Protein AF-A0A2Z3HZE6-F1 (afdb_monomer)

Mean predicted aligned error: 4.09 Å

Foldseek 3Di:
DLVCLVPVQPDVQLSVLLVVLVVLLVVLVVVLVVLVVLVVLQLVQSVCLNVLSNVLSCQQSVLSNCVSVPHDPVSVVSNVVSVVSNVVSVVSNVVSNVRNVVVVVD

Structure (mmCIF, N/CA/C/O backbone):
data_AF-A0A2Z3HZE6-F1
#
_entry.id   AF-A0A2Z3HZE6-F1
#
loop_
_atom_site.group_PDB
_atom_site.id
_atom_site.type_symbol
_atom_site.label_atom_id
_atom_site.label_alt_id
_atom_site.label_comp_id
_atom_site.label_asym_id
_atom_site.label_entity_id
_atom_site.label_seq_id
_atom_site.pdbx_PDB_ins_code
_atom_site.Cartn_x
_atom_site.Cartn_y
_atom_site.Cartn_z
_atom_site.occupancy
_atom_site.B_iso_or_equiv
_atom_site.auth_seq_id
_atom_site.auth_comp_id
_atom_site.auth_asym_id
_atom_site.auth_atom_id
_atom_site.pdbx_PDB_model_num
ATOM 1 N N . MET A 1 1 ? 14.167 2.846 -3.269 1.00 70.88 1 MET A N 1
ATOM 2 C CA . MET A 1 1 ? 13.593 2.712 -4.628 1.00 70.88 1 MET A CA 1
ATOM 3 C C . MET A 1 1 ? 13.378 4.049 -5.341 1.00 70.88 1 MET A C 1
ATOM 5 O O . MET A 1 1 ? 13.770 4.142 -6.493 1.00 70.88 1 MET A O 1
ATOM 9 N N . GLY A 1 2 ? 12.856 5.104 -4.693 1.00 75.12 2 GLY A N 1
ATOM 10 C CA . GLY A 1 2 ? 12.640 6.411 -5.351 1.00 75.12 2 GLY A CA 1
ATOM 11 C C . GLY A 1 2 ? 13.899 7.082 -5.933 1.00 75.12 2 GLY A C 1
ATOM 12 O O . GLY A 1 2 ? 13.910 7.440 -7.105 1.00 75.12 2 GLY A O 1
ATOM 13 N N . ALA A 1 3 ? 14.987 7.188 -5.162 1.00 78.25 3 ALA A N 1
ATOM 14 C CA . ALA A 1 3 ? 16.243 7.772 -5.656 1.00 78.25 3 ALA A CA 1
ATOM 15 C C . ALA A 1 3 ? 16.891 6.937 -6.780 1.00 78.25 3 ALA A C 1
ATOM 17 O O . ALA A 1 3 ? 17.396 7.497 -7.749 1.00 78.25 3 ALA A O 1
ATOM 18 N N . PHE A 1 4 ? 16.808 5.605 -6.676 1.00 80.50 4 PHE A N 1
ATOM 19 C CA . PHE A 1 4 ? 17.257 4.669 -7.711 1.00 80.50 4 PHE A CA 1
ATOM 20 C C . PHE A 1 4 ? 16.483 4.867 -9.022 1.00 80.50 4 PHE A C 1
ATOM 22 O O . PHE A 1 4 ? 17.097 5.005 -10.073 1.00 80.50 4 PHE A O 1
ATOM 29 N N . ALA A 1 5 ? 15.152 4.972 -8.959 1.00 78.50 5 ALA A N 1
ATOM 30 C CA . ALA A 1 5 ? 14.326 5.256 -10.131 1.00 78.50 5 ALA A CA 1
ATOM 31 C C . ALA A 1 5 ? 14.693 6.588 -10.806 1.00 78.50 5 ALA A C 1
ATOM 33 O O . ALA A 1 5 ? 14.673 6.671 -12.025 1.00 78.50 5 ALA A O 1
ATOM 34 N N . ALA A 1 6 ? 15.053 7.613 -10.026 1.00 75.69 6 ALA A N 1
ATOM 35 C CA . ALA A 1 6 ? 15.368 8.943 -10.547 1.00 75.69 6 ALA A CA 1
ATOM 36 C C . ALA A 1 6 ? 16.755 9.060 -11.212 1.00 75.69 6 ALA A C 1
ATOM 38 O O . ALA A 1 6 ? 16.939 9.936 -12.048 1.00 75.69 6 ALA A O 1
ATOM 39 N N . HIS A 1 7 ? 17.720 8.209 -10.847 1.00 80.62 7 HIS A N 1
ATOM 40 C CA . HIS A 1 7 ? 19.115 8.356 -11.295 1.00 80.62 7 HIS A CA 1
ATOM 41 C C . HIS A 1 7 ? 19.643 7.159 -12.094 1.00 80.62 7 HIS A C 1
ATOM 43 O O . HIS A 1 7 ? 20.519 7.330 -12.937 1.00 80.62 7 HIS A O 1
ATOM 49 N N . ALA A 1 8 ? 19.138 5.949 -11.839 1.00 85.19 8 ALA A N 1
ATOM 50 C CA . ALA A 1 8 ? 19.661 4.716 -12.431 1.00 85.19 8 ALA A CA 1
ATOM 51 C C . ALA A 1 8 ? 18.775 4.147 -13.553 1.00 85.19 8 ALA A C 1
ATOM 53 O O . ALA A 1 8 ? 19.244 3.333 -14.347 1.00 85.19 8 ALA A O 1
ATOM 54 N N . VAL A 1 9 ? 17.506 4.562 -13.642 1.00 88.31 9 VAL A N 1
ATOM 55 C CA . VAL A 1 9 ? 16.543 4.025 -14.613 1.00 88.31 9 VAL A CA 1
ATOM 56 C C . VAL A 1 9 ? 16.345 5.017 -15.756 1.00 88.31 9 VAL A C 1
ATOM 58 O O . VAL A 1 9 ? 15.834 6.113 -15.556 1.00 88.31 9 VAL A O 1
ATOM 61 N N . LYS A 1 10 ? 16.765 4.626 -16.967 1.00 88.75 10 LYS A N 1
ATOM 62 C CA . LYS A 1 10 ? 16.705 5.478 -18.170 1.00 88.75 10 LYS A CA 1
ATOM 63 C C . LYS A 1 10 ? 15.333 5.498 -18.840 1.00 88.75 10 LYS A C 1
ATOM 65 O O . LYS A 1 10 ? 14.991 6.497 -19.460 1.00 88.75 10 LYS A O 1
ATOM 70 N N . ASP A 1 11 ? 14.574 4.405 -18.743 1.00 92.62 11 ASP A N 1
ATOM 71 C CA . ASP A 1 11 ? 13.208 4.347 -19.267 1.00 92.62 11 ASP A CA 1
ATOM 72 C C . ASP A 1 11 ? 12.265 5.126 -18.331 1.00 92.62 11 ASP A C 1
ATOM 74 O O . ASP A 1 11 ? 12.063 4.705 -17.183 1.00 92.62 11 ASP A O 1
ATOM 78 N N . PRO A 1 12 ? 11.644 6.227 -18.801 1.00 92.44 12 PRO A N 1
ATOM 79 C CA . PRO A 1 12 ? 10.715 7.007 -17.993 1.00 92.44 12 PRO A CA 1
ATOM 80 C C . PRO A 1 12 ? 9.547 6.174 -17.462 1.00 92.44 12 PRO A C 1
ATOM 82 O O . PRO A 1 12 ? 9.070 6.427 -16.355 1.00 92.44 12 PRO A O 1
ATOM 85 N N . LYS A 1 13 ? 9.090 5.160 -18.214 1.00 93.44 13 LYS A N 1
ATOM 86 C CA . LYS A 1 13 ? 7.946 4.345 -17.799 1.00 93.44 13 LYS A CA 1
ATOM 87 C C . LYS A 1 13 ? 8.306 3.397 -16.661 1.00 93.44 13 LYS A C 1
ATOM 89 O O . LYS A 1 13 ? 7.547 3.283 -15.699 1.00 93.44 13 LYS A O 1
ATOM 94 N N . ALA A 1 14 ? 9.472 2.762 -16.736 1.00 93.88 14 ALA A N 1
ATOM 95 C CA . ALA A 1 14 ? 10.003 1.949 -15.648 1.00 93.88 14 ALA A CA 1
ATOM 96 C C . ALA A 1 14 ? 10.250 2.781 -14.377 1.00 93.88 14 ALA A C 1
ATOM 98 O O . ALA A 1 14 ? 9.877 2.360 -13.279 1.00 93.88 14 ALA A O 1
ATOM 99 N 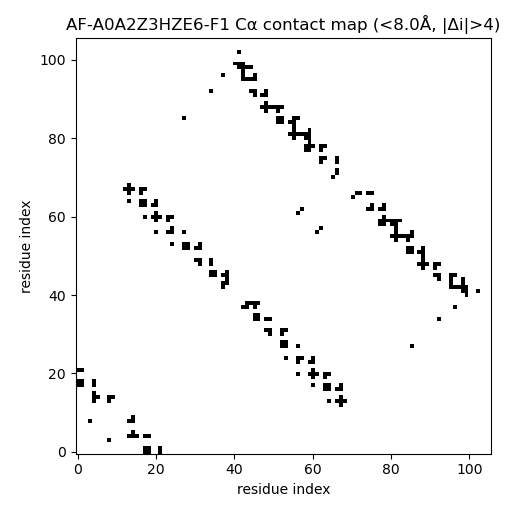N . ALA A 1 15 ? 10.804 3.991 -14.515 1.00 94.69 15 ALA A N 1
ATOM 100 C CA . ALA A 1 15 ? 10.998 4.904 -13.389 1.00 94.69 15 ALA A CA 1
ATOM 101 C C . ALA A 1 15 ? 9.660 5.305 -12.736 1.00 94.69 15 ALA A C 1
ATOM 103 O O . ALA A 1 15 ? 9.541 5.310 -11.507 1.00 94.69 15 ALA A O 1
ATOM 104 N N . GLU A 1 16 ? 8.633 5.581 -13.548 1.00 94.69 16 GLU A N 1
ATOM 105 C CA . GLU A 1 16 ? 7.276 5.869 -13.079 1.00 94.69 16 GLU A CA 1
ATOM 106 C C . GLU A 1 16 ? 6.691 4.691 -12.289 1.00 94.69 16 GLU A C 1
ATOM 108 O O . GLU A 1 16 ? 6.210 4.887 -11.175 1.00 94.69 16 GLU A O 1
ATOM 113 N N . TRP A 1 17 ? 6.777 3.465 -12.810 1.00 96.06 17 TRP A N 1
ATOM 114 C CA . TRP A 1 17 ? 6.284 2.273 -12.117 1.00 96.06 17 TRP A CA 1
ATOM 115 C C . TRP A 1 17 ? 6.964 2.046 -10.767 1.00 96.06 17 TRP A C 1
ATOM 117 O O . TRP A 1 17 ? 6.279 1.778 -9.777 1.00 96.06 17 TRP A O 1
ATOM 127 N N . ILE A 1 18 ? 8.288 2.215 -10.692 1.00 95.94 18 ILE A N 1
ATOM 128 C CA . ILE A 1 18 ? 9.021 2.099 -9.425 1.00 95.94 18 ILE A CA 1
ATOM 129 C C . ILE A 1 18 ? 8.576 3.186 -8.442 1.00 95.94 18 ILE A C 1
ATOM 131 O O . ILE A 1 18 ? 8.374 2.903 -7.257 1.00 95.94 18 ILE A O 1
ATOM 135 N N . ARG A 1 19 ? 8.385 4.426 -8.907 1.00 95.25 19 ARG A N 1
ATOM 136 C CA . ARG A 1 19 ? 7.915 5.525 -8.055 1.00 95.25 19 ARG A CA 1
ATOM 137 C C . ARG A 1 19 ? 6.506 5.261 -7.528 1.00 95.25 19 ARG A C 1
ATOM 139 O O . ARG A 1 19 ? 6.301 5.351 -6.319 1.00 95.25 19 ARG A O 1
ATOM 146 N N . THR A 1 20 ? 5.573 4.886 -8.397 1.00 95.75 20 THR A N 1
ATOM 147 C CA . THR A 1 20 ? 4.182 4.601 -8.026 1.00 95.75 20 THR A CA 1
ATOM 148 C C . THR A 1 20 ? 4.098 3.417 -7.067 1.00 95.75 20 THR A C 1
ATOM 150 O O . THR A 1 20 ? 3.487 3.537 -6.007 1.00 95.75 20 THR A O 1
ATOM 153 N N . GLY A 1 21 ? 4.779 2.304 -7.360 1.00 96.62 21 GLY A N 1
ATOM 154 C CA . GLY A 1 21 ? 4.840 1.159 -6.449 1.00 96.62 21 GLY A CA 1
ATOM 155 C C . GLY A 1 21 ? 5.391 1.540 -5.071 1.00 96.62 21 GLY A C 1
ATOM 156 O O . GLY A 1 21 ? 4.813 1.168 -4.051 1.00 96.62 21 GLY A O 1
ATOM 157 N N . SER A 1 22 ? 6.445 2.365 -5.032 1.00 96.44 22 SER A N 1
ATOM 158 C CA . SER A 1 22 ? 7.059 2.823 -3.776 1.00 96.44 22 SER A CA 1
ATOM 159 C C . SER A 1 22 ? 6.123 3.714 -2.963 1.00 96.44 22 SER A C 1
ATOM 161 O O . SER A 1 22 ? 6.017 3.543 -1.751 1.00 96.44 22 SER A O 1
ATOM 163 N N . GLN A 1 23 ? 5.441 4.659 -3.616 1.00 96.62 23 GLN A N 1
ATOM 164 C CA . GLN A 1 23 ? 4.508 5.575 -2.956 1.00 96.62 23 GLN A CA 1
ATOM 165 C C . GLN A 1 23 ? 3.327 4.824 -2.339 1.00 96.62 23 GLN A C 1
ATOM 167 O O . GLN A 1 23 ? 2.992 5.056 -1.177 1.00 96.62 23 GLN A O 1
ATOM 172 N N . TYR A 1 24 ? 2.738 3.884 -3.082 1.00 97.50 24 TYR A N 1
ATOM 173 C CA . TYR A 1 24 ? 1.628 3.077 -2.580 1.00 97.50 24 TYR A CA 1
ATOM 174 C C . TYR A 1 24 ? 2.064 2.162 -1.434 1.00 97.50 24 TYR A C 1
ATOM 176 O O . TYR A 1 24 ? 1.370 2.107 -0.421 1.00 97.50 24 TYR A O 1
ATOM 184 N N . ALA A 1 25 ? 3.219 1.498 -1.541 1.00 97.25 25 ALA A N 1
ATOM 185 C CA . ALA A 1 25 ? 3.743 0.665 -0.459 1.00 97.25 25 ALA A CA 1
ATOM 186 C C . ALA A 1 25 ? 4.022 1.486 0.814 1.00 97.25 25 ALA A C 1
ATOM 188 O O . ALA A 1 25 ? 3.669 1.059 1.913 1.00 97.25 25 ALA A O 1
ATOM 189 N N . PHE A 1 26 ? 4.594 2.688 0.678 1.00 97.44 26 PHE A N 1
ATOM 190 C CA . PHE A 1 26 ? 4.849 3.579 1.810 1.00 97.44 26 PHE A CA 1
ATOM 191 C C . PHE A 1 26 ? 3.547 4.025 2.490 1.00 97.44 26 PHE A C 1
ATOM 193 O O . PHE A 1 26 ? 3.409 3.880 3.703 1.00 97.44 26 PHE A O 1
ATOM 200 N N . CYS A 1 27 ? 2.566 4.496 1.714 1.00 98.00 27 CYS A N 1
ATOM 201 C CA . CYS A 1 27 ? 1.271 4.935 2.237 1.00 98.00 27 CYS A CA 1
ATOM 202 C C . CYS A 1 27 ? 0.560 3.821 3.027 1.00 98.00 27 CYS A C 1
ATOM 204 O O . CYS A 1 27 ? 0.104 4.043 4.147 1.00 98.00 27 CYS A O 1
ATOM 206 N N . HIS A 1 28 ? 0.536 2.597 2.497 1.00 98.12 28 HIS A N 1
ATOM 207 C CA . HIS A 1 28 ? -0.141 1.471 3.148 1.00 98.12 28 HIS A CA 1
ATOM 208 C C . HIS A 1 28 ? 0.668 0.855 4.299 1.00 98.12 28 HIS A C 1
ATOM 210 O O . HIS A 1 28 ? 0.093 0.308 5.243 1.00 98.12 28 HIS A O 1
ATOM 216 N N . THR A 1 29 ? 1.991 1.023 4.299 1.00 97.75 29 THR A N 1
ATOM 217 C CA . THR A 1 29 ? 2.819 0.771 5.487 1.00 97.75 29 THR A CA 1
ATOM 218 C C . THR A 1 29 ? 2.460 1.743 6.611 1.00 97.75 29 THR A C 1
ATOM 220 O O . THR A 1 29 ? 2.247 1.321 7.745 1.00 97.75 29 THR A O 1
ATOM 223 N N . MET A 1 30 ? 2.302 3.036 6.312 1.00 98.31 30 MET A N 1
ATOM 224 C CA . MET A 1 30 ? 1.844 4.018 7.303 1.00 98.31 30 MET A CA 1
ATOM 225 C C . MET A 1 30 ? 0.431 3.699 7.811 1.00 98.31 30 MET A C 1
ATOM 227 O O . MET A 1 30 ? 0.196 3.740 9.016 1.00 98.31 30 MET A O 1
ATOM 231 N N . ALA A 1 31 ? -0.487 3.281 6.934 1.00 97.50 31 ALA A N 1
ATOM 232 C CA . ALA A 1 31 ? -1.821 2.824 7.336 1.00 97.50 31 ALA A CA 1
ATOM 233 C C . ALA A 1 31 ? -1.776 1.575 8.244 1.00 97.50 31 ALA A C 1
ATOM 235 O O . ALA A 1 31 ? -2.587 1.424 9.161 1.00 97.50 31 ALA A O 1
ATOM 236 N N . THR A 1 32 ? -0.789 0.698 8.044 1.00 98.00 32 THR A N 1
ATOM 237 C CA . THR A 1 32 ? -0.534 -0.452 8.924 1.00 98.00 32 THR A CA 1
ATOM 238 C C . THR A 1 32 ? -0.106 -0.004 10.325 1.00 98.00 32 THR A C 1
ATOM 240 O O . THR A 1 32 ? -0.645 -0.499 11.314 1.00 98.00 32 THR A O 1
ATOM 243 N N . PHE A 1 33 ? 0.782 0.988 10.437 1.00 97.94 33 PHE A N 1
ATOM 244 C CA . PHE A 1 33 ? 1.129 1.581 11.735 1.00 97.94 33 PHE A CA 1
ATOM 245 C C . PHE A 1 33 ? -0.060 2.294 12.392 1.00 97.94 33 PHE A C 1
ATOM 247 O O . PHE A 1 33 ? -0.279 2.132 13.590 1.00 97.94 33 PHE A O 1
ATOM 254 N N . ALA A 1 34 ? -0.879 3.012 11.618 1.00 96.62 34 ALA A N 1
ATOM 255 C CA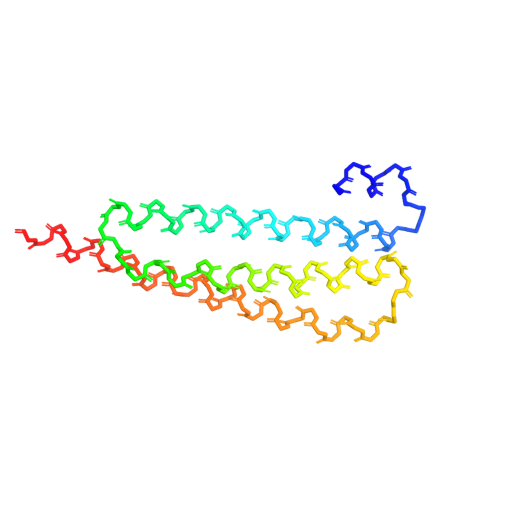 . ALA A 1 34 ? -2.114 3.616 12.123 1.00 96.62 34 ALA A CA 1
ATOM 256 C C . ALA A 1 34 ? -3.088 2.557 12.674 1.00 96.62 34 ALA A C 1
ATOM 258 O O . ALA A 1 34 ? -3.724 2.771 13.704 1.00 96.62 34 ALA A O 1
ATOM 259 N N . SER A 1 35 ? -3.153 1.382 12.040 1.00 96.88 35 SER A N 1
ATOM 260 C CA . SER A 1 35 ? -3.944 0.249 12.535 1.00 96.88 35 SER A CA 1
ATOM 261 C C . SER A 1 35 ? -3.444 -0.244 13.896 1.00 96.88 35 SER A C 1
ATOM 263 O O . SER A 1 35 ? -4.251 -0.484 14.790 1.00 96.88 35 SER A O 1
ATOM 265 N N . ALA A 1 36 ? -2.123 -0.337 14.086 1.00 96.38 36 ALA A N 1
ATOM 266 C CA . ALA A 1 36 ? -1.534 -0.699 15.375 1.00 96.38 36 ALA A CA 1
ATOM 267 C C . ALA A 1 36 ? -1.826 0.349 16.465 1.00 96.38 36 ALA A C 1
ATOM 269 O O . ALA A 1 36 ? -2.154 -0.015 17.594 1.00 96.38 36 ALA A O 1
ATOM 270 N N . ALA A 1 37 ? -1.778 1.641 16.126 1.00 96.38 37 ALA A N 1
ATOM 271 C CA . ALA A 1 37 ? -2.148 2.712 17.051 1.00 96.38 37 ALA A CA 1
ATOM 272 C C . ALA A 1 37 ? -3.626 2.614 17.479 1.00 96.38 37 ALA A C 1
ATOM 274 O O . ALA A 1 37 ? -3.924 2.660 18.669 1.00 96.38 37 ALA A O 1
ATOM 275 N N . LEU A 1 38 ? -4.545 2.390 16.531 1.00 95.25 38 LEU A N 1
ATOM 276 C CA . LEU A 1 38 ? -5.974 2.188 16.810 1.00 95.25 38 LEU A CA 1
ATOM 277 C C . LEU A 1 38 ? -6.231 0.990 17.732 1.00 95.25 38 LEU A C 1
ATOM 279 O O . LEU A 1 38 ? -7.051 1.083 18.643 1.00 95.25 38 LEU A O 1
ATOM 283 N N . MET A 1 39 ? -5.497 -0.111 17.553 1.00 95.75 39 MET A N 1
ATOM 284 C CA . MET A 1 39 ? -5.571 -1.250 18.474 1.00 95.75 39 MET A CA 1
ATOM 285 C C . MET A 1 39 ? -5.185 -0.856 19.905 1.00 95.75 39 MET A C 1
ATOM 287 O O . MET A 1 39 ? -5.864 -1.266 20.843 1.00 95.75 39 MET A O 1
ATOM 291 N N . GLY A 1 40 ? -4.136 -0.042 20.069 1.00 93.69 40 GLY A N 1
ATOM 292 C CA . GLY A 1 40 ? -3.699 0.467 21.373 1.00 93.69 40 GLY A CA 1
ATOM 293 C C . GLY A 1 40 ? -4.706 1.404 22.050 1.00 93.69 40 GLY A C 1
ATOM 294 O O . GLY A 1 40 ? -4.725 1.487 23.272 1.00 93.69 40 GLY A O 1
ATOM 295 N N . MET A 1 41 ? -5.575 2.055 21.272 1.00 94.31 41 MET A N 1
ATOM 296 C CA . MET A 1 41 ? -6.640 2.938 21.768 1.00 94.31 41 MET A CA 1
ATOM 297 C C . MET A 1 41 ? -7.961 2.208 22.061 1.00 94.31 41 MET A C 1
ATOM 299 O O . MET A 1 41 ? -8.946 2.850 22.402 1.00 94.31 41 MET A O 1
ATOM 303 N N . GLY A 1 42 ? -8.012 0.878 21.926 1.00 93.69 42 GLY A N 1
ATOM 304 C CA . GLY A 1 42 ? -9.222 0.100 22.215 1.00 93.69 42 GLY A CA 1
ATOM 305 C C . GLY A 1 42 ? -10.061 -0.278 20.991 1.00 93.69 42 GLY A C 1
ATOM 306 O O . GLY A 1 42 ? -11.199 -0.706 21.155 1.00 93.69 42 GLY A O 1
ATOM 307 N N . ALA A 1 43 ? -9.512 -0.198 19.771 1.00 95.69 43 ALA A N 1
ATOM 308 C CA . ALA A 1 43 ? -10.150 -0.720 18.557 1.00 95.69 43 ALA A CA 1
ATOM 309 C C . ALA A 1 43 ? -9.560 -2.082 18.123 1.00 95.69 43 ALA A C 1
ATOM 311 O O . ALA A 1 43 ? -8.784 -2.155 17.162 1.00 95.69 43 ALA A O 1
ATOM 312 N N . PRO A 1 44 ? -9.907 -3.207 18.782 1.00 93.75 44 PRO A N 1
ATOM 313 C CA . PRO A 1 44 ? -9.285 -4.509 18.530 1.00 93.75 44 PRO A CA 1
ATOM 314 C C . PRO A 1 44 ? -9.529 -5.038 17.111 1.00 93.75 44 PRO A C 1
ATOM 316 O O . PRO A 1 44 ? -8.737 -5.841 16.612 1.00 93.75 44 PRO A O 1
ATOM 319 N N . ARG A 1 45 ? -10.601 -4.604 16.431 1.00 94.56 45 ARG A N 1
ATOM 320 C CA . ARG A 1 45 ? -10.884 -5.008 15.045 1.00 94.56 45 ARG A CA 1
ATOM 321 C C . ARG A 1 45 ? -9.874 -4.455 14.042 1.00 94.56 45 ARG A C 1
ATOM 323 O O . ARG A 1 45 ? -9.698 -5.076 12.992 1.00 94.56 45 ARG A O 1
ATOM 330 N N . ALA A 1 46 ? -9.144 -3.387 14.378 1.00 96.56 46 ALA A N 1
ATOM 331 C CA . ALA A 1 46 ? -8.133 -2.805 13.497 1.00 96.56 46 ALA A CA 1
ATOM 332 C C . ALA A 1 46 ? -6.986 -3.784 13.166 1.00 96.56 46 ALA A C 1
ATOM 334 O O . ALA A 1 46 ? -6.324 -3.620 12.145 1.00 96.56 46 ALA A O 1
ATOM 335 N N . ARG A 1 47 ? -6.815 -4.873 13.936 1.00 96.69 47 ARG A N 1
ATOM 336 C CA . ARG A 1 47 ? -5.797 -5.918 13.704 1.00 96.69 47 ARG A CA 1
ATOM 337 C C . ARG A 1 47 ? -5.860 -6.619 12.346 1.00 96.69 47 ARG A C 1
ATOM 339 O O . ARG A 1 47 ? -4.871 -7.217 11.938 1.00 96.69 47 ARG A O 1
ATOM 346 N N . PHE A 1 48 ? -7.004 -6.584 11.660 1.00 96.69 48 PHE A N 1
ATOM 347 C CA . PHE A 1 48 ? -7.157 -7.244 10.358 1.00 96.69 48 PHE A CA 1
ATOM 348 C C . PHE A 1 48 ? -6.802 -6.337 9.171 1.00 96.69 48 PHE A C 1
ATOM 350 O O . PHE A 1 48 ? -6.434 -6.848 8.116 1.00 96.69 48 PHE A O 1
ATOM 357 N N . ALA A 1 49 ? -6.845 -5.009 9.333 1.00 97.06 49 ALA A N 1
ATOM 358 C CA . ALA A 1 49 ? -6.492 -4.061 8.272 1.00 97.06 49 ALA A CA 1
ATOM 359 C C . ALA A 1 49 ? -5.047 -4.236 7.736 1.00 97.06 49 ALA A C 1
ATOM 361 O O . ALA A 1 49 ? -4.877 -4.236 6.513 1.00 97.06 49 ALA A O 1
ATOM 362 N N . PRO A 1 50 ? -4.018 -4.481 8.581 1.00 98.06 50 PRO A N 1
ATOM 363 C CA . PRO A 1 50 ? -2.650 -4.745 8.130 1.00 98.06 50 PRO A CA 1
ATOM 364 C C . PRO A 1 50 ? -2.516 -5.862 7.097 1.00 98.06 50 PRO A C 1
ATOM 366 O O . PRO A 1 50 ? -1.739 -5.723 6.157 1.00 98.06 50 PRO A O 1
ATOM 369 N N . ALA A 1 51 ? -3.277 -6.954 7.227 1.00 98.06 51 ALA A N 1
ATOM 370 C CA . ALA A 1 51 ? -3.193 -8.070 6.285 1.00 98.06 51 ALA A CA 1
ATOM 371 C C . ALA A 1 51 ? -3.540 -7.611 4.858 1.00 98.06 51 ALA A C 1
ATOM 373 O O . ALA A 1 51 ? -2.799 -7.882 3.916 1.00 98.06 51 ALA A O 1
ATOM 374 N N . PHE A 1 52 ? -4.609 -6.827 4.707 1.00 98.31 52 PHE A N 1
ATOM 375 C CA . PHE A 1 52 ? -5.017 -6.281 3.414 1.00 98.31 52 PHE A CA 1
ATOM 376 C C . PHE A 1 52 ? -4.002 -5.279 2.853 1.00 98.31 52 PHE A C 1
ATOM 378 O O . PHE A 1 52 ? -3.657 -5.343 1.674 1.00 98.31 52 PHE A O 1
ATOM 385 N N . PHE A 1 53 ? -3.478 -4.385 3.693 1.00 98.31 53 PHE A N 1
ATOM 386 C CA . PHE A 1 53 ? -2.493 -3.387 3.275 1.00 98.31 53 PHE A CA 1
ATOM 387 C C . PHE A 1 53 ? -1.158 -3.999 2.856 1.00 98.31 53 PHE A C 1
ATOM 389 O O . PHE A 1 53 ? -0.596 -3.603 1.834 1.00 98.31 53 PHE A O 1
ATOM 396 N N . LEU A 1 54 ? -0.649 -4.976 3.604 1.00 98.00 54 LEU A N 1
ATOM 397 C CA . LEU A 1 54 ? 0.633 -5.609 3.308 1.00 98.00 54 LEU A CA 1
ATOM 398 C C . LEU A 1 54 ? 0.529 -6.529 2.089 1.00 98.00 54 LEU A C 1
ATOM 400 O O . LEU A 1 54 ? 1.336 -6.402 1.167 1.00 98.00 54 LEU A O 1
ATOM 404 N N . THR A 1 55 ? -0.495 -7.385 2.018 1.00 98.12 55 THR A N 1
ATOM 405 C CA . THR A 1 55 ? -0.719 -8.240 0.842 1.00 98.12 55 THR A CA 1
ATOM 406 C C . THR A 1 55 ? -0.998 -7.400 -0.405 1.00 98.12 55 THR A C 1
ATOM 408 O O . THR A 1 55 ? -0.406 -7.647 -1.457 1.00 98.12 55 THR A O 1
ATOM 411 N N . GLY A 1 56 ? -1.819 -6.351 -0.284 1.00 98.06 56 GLY A N 1
ATOM 412 C CA . GLY A 1 56 ? -2.052 -5.390 -1.361 1.00 98.06 56 GLY A CA 1
ATOM 413 C C . GLY A 1 56 ? -0.764 -4.711 -1.826 1.00 98.06 56 GLY A C 1
ATOM 414 O O . GLY A 1 56 ? -0.542 -4.594 -3.028 1.00 98.06 56 GLY A O 1
ATOM 415 N N . SER A 1 57 ? 0.130 -4.346 -0.899 1.00 98.06 57 SER A N 1
ATOM 416 C CA . SER A 1 57 ? 1.415 -3.702 -1.211 1.00 98.06 57 SER A CA 1
ATOM 417 C C . SER A 1 57 ? 2.337 -4.625 -1.988 1.00 98.06 57 SER A C 1
ATOM 419 O O . SER A 1 57 ? 2.916 -4.202 -2.988 1.00 98.06 57 SER A O 1
ATOM 421 N N . VAL A 1 58 ? 2.435 -5.889 -1.572 1.00 97.88 58 VAL A N 1
ATOM 422 C CA . VAL A 1 58 ? 3.240 -6.896 -2.272 1.00 97.88 58 VAL A CA 1
ATOM 423 C C . VAL A 1 58 ? 2.723 -7.100 -3.696 1.00 97.88 58 VAL A C 1
ATOM 425 O O . VAL A 1 58 ? 3.511 -7.039 -4.635 1.00 97.88 58 VAL A O 1
ATOM 428 N N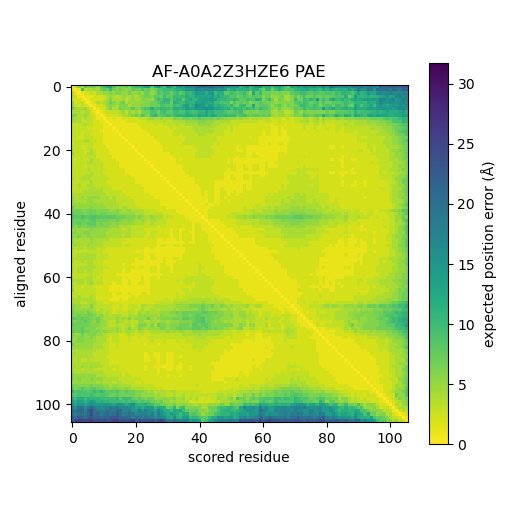 . ILE A 1 59 ? 1.411 -7.271 -3.879 1.00 97.81 59 ILE A N 1
ATOM 429 C CA . ILE A 1 59 ? 0.821 -7.492 -5.207 1.00 97.81 59 ILE A CA 1
ATOM 430 C C . ILE A 1 59 ? 0.953 -6.238 -6.077 1.00 97.81 59 ILE A C 1
ATOM 432 O O . ILE A 1 59 ? 1.469 -6.310 -7.190 1.00 97.81 59 ILE A O 1
ATOM 436 N N . PHE A 1 60 ? 0.524 -5.077 -5.582 1.00 97.69 60 PHE A N 1
ATOM 437 C CA . PHE A 1 60 ? 0.508 -3.831 -6.345 1.00 97.69 60 PHE A CA 1
ATOM 438 C C . PHE A 1 60 ? 1.924 -3.376 -6.711 1.00 97.69 60 PHE A C 1
ATOM 440 O O . PHE A 1 60 ? 2.254 -3.251 -7.892 1.00 97.69 60 PHE A O 1
ATOM 447 N N . ALA A 1 61 ? 2.781 -3.158 -5.707 1.00 97.06 61 ALA A N 1
ATOM 448 C CA . ALA A 1 61 ? 4.129 -2.648 -5.930 1.00 97.06 61 ALA A CA 1
ATOM 449 C C . ALA A 1 61 ? 5.025 -3.705 -6.581 1.00 97.06 61 ALA A C 1
ATOM 451 O O . ALA A 1 61 ? 5.774 -3.373 -7.495 1.00 97.06 61 ALA A O 1
ATOM 452 N N . GLY A 1 62 ? 4.906 -4.976 -6.179 1.00 96.56 62 GLY A N 1
ATOM 453 C CA . GLY A 1 62 ? 5.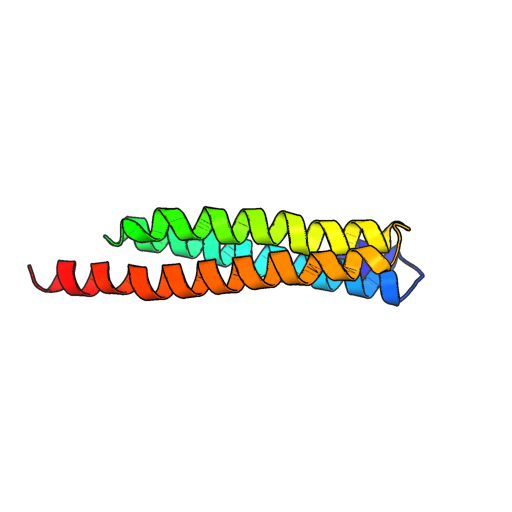671 -6.075 -6.769 1.00 96.56 62 GLY A CA 1
ATOM 454 C C . GLY A 1 62 ? 5.406 -6.234 -8.264 1.00 96.56 62 GLY A C 1
ATOM 455 O O . GLY A 1 62 ? 6.350 -6.371 -9.036 1.00 96.56 62 GLY A O 1
ATOM 456 N N . THR A 1 63 ? 4.149 -6.110 -8.698 1.00 97.06 63 THR A N 1
ATOM 457 C CA . THR A 1 63 ? 3.792 -6.169 -10.124 1.00 97.06 63 THR A CA 1
ATOM 458 C C . THR A 1 63 ? 4.386 -4.996 -10.913 1.00 97.06 63 THR A C 1
ATOM 460 O O . THR A 1 63 ? 4.943 -5.191 -11.993 1.00 97.06 63 THR A O 1
ATOM 463 N N . LEU A 1 64 ? 4.320 -3.775 -10.368 1.00 96.19 64 LEU A N 1
ATOM 464 C CA . LEU A 1 64 ? 4.918 -2.593 -10.998 1.00 96.19 64 LEU A CA 1
ATOM 465 C C . LEU A 1 64 ? 6.447 -2.696 -11.078 1.00 96.19 64 LEU A C 1
ATOM 467 O O . LEU A 1 64 ? 7.032 -2.356 -12.105 1.00 96.19 64 LEU A O 1
ATOM 471 N N . TYR A 1 65 ? 7.095 -3.203 -10.027 1.00 96.06 65 TYR A N 1
ATOM 472 C CA . TYR A 1 65 ? 8.537 -3.438 -10.022 1.00 96.06 65 TYR A CA 1
ATOM 473 C C . TYR A 1 65 ? 8.929 -4.518 -11.026 1.00 96.06 65 TYR A C 1
ATOM 475 O O . TYR A 1 65 ? 9.866 -4.310 -11.789 1.00 96.06 65 TYR A O 1
ATOM 483 N N . ALA A 1 66 ? 8.191 -5.628 -11.089 1.00 96.06 66 ALA A N 1
ATOM 484 C CA . ALA A 1 66 ? 8.436 -6.680 -12.069 1.00 96.06 66 ALA A CA 1
ATOM 485 C C . ALA A 1 66 ? 8.388 -6.124 -13.499 1.00 96.06 66 ALA A C 1
ATOM 487 O O . ALA A 1 66 ? 9.319 -6.342 -14.273 1.00 96.06 66 ALA A O 1
ATOM 488 N N . MET A 1 67 ? 7.356 -5.342 -13.838 1.00 95.69 67 MET A N 1
ATOM 489 C CA . MET A 1 67 ? 7.265 -4.701 -15.154 1.00 95.69 67 MET A CA 1
ATOM 490 C C . MET A 1 67 ? 8.412 -3.711 -15.403 1.00 95.69 67 MET A C 1
ATOM 492 O O . MET A 1 67 ? 8.957 -3.679 -16.504 1.00 95.69 67 MET A O 1
ATOM 496 N N . ALA A 1 68 ? 8.836 -2.948 -14.389 1.00 93.94 68 ALA A N 1
ATOM 497 C CA . ALA A 1 68 ? 9.976 -2.034 -14.502 1.00 93.94 68 ALA A CA 1
ATOM 498 C C . ALA A 1 68 ? 11.312 -2.747 -14.765 1.00 93.94 68 ALA A C 1
ATOM 500 O O . ALA A 1 68 ? 12.193 -2.168 -15.394 1.00 93.94 68 ALA A O 1
ATOM 501 N N . PHE A 1 69 ? 11.448 -4.001 -14.328 1.00 94.19 69 PHE A N 1
ATOM 502 C CA . PHE A 1 69 ? 12.621 -4.841 -14.581 1.00 94.19 69 PHE A CA 1
ATOM 503 C C . PHE A 1 69 ? 12.478 -5.749 -15.816 1.00 94.19 69 PHE A C 1
ATOM 505 O O . PHE A 1 69 ? 13.302 -6.637 -16.018 1.00 94.19 69 PHE A O 1
ATOM 512 N N . GLY A 1 70 ? 11.471 -5.515 -16.667 1.00 93.31 70 GLY A N 1
ATOM 513 C CA . GLY A 1 70 ? 11.328 -6.188 -17.963 1.00 93.31 70 GLY A CA 1
ATOM 514 C C . GLY A 1 70 ? 10.315 -7.333 -18.001 1.00 93.31 70 GLY A C 1
ATOM 515 O O . GLY A 1 70 ? 10.235 -8.034 -19.009 1.00 93.31 70 GLY A O 1
ATOM 516 N N . ALA A 1 71 ? 9.516 -7.531 -16.949 1.00 94.25 71 ALA A N 1
ATOM 517 C CA . ALA A 1 71 ? 8.423 -8.495 -17.002 1.00 94.25 71 ALA A CA 1
ATOM 518 C C . ALA A 1 71 ? 7.318 -8.053 -17.992 1.00 94.25 71 ALA A C 1
ATOM 520 O O . ALA A 1 71 ? 7.167 -6.857 -18.272 1.00 94.25 71 ALA A O 1
ATOM 521 N N . PRO A 1 72 ? 6.509 -8.993 -18.520 1.00 94.44 72 PRO A N 1
ATOM 522 C CA . PRO A 1 72 ? 5.489 -8.680 -19.515 1.00 94.44 72 PRO A CA 1
ATOM 523 C C . PRO A 1 72 ? 4.475 -7.636 -19.037 1.00 94.44 72 PRO A C 1
ATOM 525 O O . PRO A 1 72 ? 3.935 -7.726 -17.937 1.00 94.44 72 PRO A O 1
ATOM 528 N N . ARG A 1 73 ? 4.131 -6.685 -19.913 1.00 91.00 73 ARG A N 1
ATOM 529 C CA . ARG A 1 73 ? 3.225 -5.568 -19.579 1.00 91.00 73 ARG A CA 1
ATOM 530 C C . ARG A 1 73 ? 1.795 -6.001 -19.239 1.00 91.00 73 ARG A C 1
ATOM 532 O O . ARG A 1 73 ? 1.083 -5.254 -18.576 1.00 91.00 73 ARG A O 1
ATOM 539 N N . TRP A 1 74 ? 1.371 -7.195 -19.665 1.00 91.69 74 TRP A N 1
ATOM 540 C CA . TRP A 1 74 ? 0.052 -7.736 -19.316 1.00 91.69 74 TRP A CA 1
ATOM 541 C C . TRP A 1 74 ? -0.087 -7.998 -17.811 1.00 91.69 74 TRP A C 1
ATOM 543 O O . TRP A 1 74 ? -1.204 -7.968 -17.300 1.00 91.69 74 TRP A O 1
ATOM 553 N N . LEU A 1 75 ? 1.030 -8.153 -17.080 1.00 90.25 75 LEU A N 1
ATOM 554 C CA . LEU A 1 75 ? 1.025 -8.233 -15.618 1.00 90.25 75 LEU A CA 1
ATOM 555 C C . LEU A 1 75 ? 0.375 -7.002 -14.980 1.00 90.25 75 LEU A C 1
ATOM 557 O O . LEU A 1 75 ? -0.157 -7.111 -13.883 1.00 90.25 75 LEU A O 1
ATOM 561 N N . GLY A 1 76 ? 0.306 -5.864 -15.678 1.00 87.44 76 GLY A N 1
ATOM 562 C CA . GLY A 1 76 ? -0.464 -4.702 -15.237 1.00 87.44 76 GLY A CA 1
ATOM 563 C C . GLY A 1 76 ? -1.939 -5.001 -14.938 1.00 87.44 76 GLY A C 1
ATOM 564 O O . GLY A 1 76 ? -2.535 -4.290 -14.137 1.00 87.44 76 GLY A O 1
ATOM 565 N N . ALA A 1 77 ? -2.521 -6.072 -15.491 1.00 92.25 77 ALA A N 1
ATOM 566 C CA . ALA A 1 77 ? -3.872 -6.530 -15.152 1.00 92.25 77 ALA A CA 1
ATOM 567 C C . ALA A 1 77 ? -3.982 -7.137 -13.736 1.00 92.25 77 ALA A C 1
ATOM 569 O O . ALA A 1 77 ? -5.079 -7.222 -13.190 1.00 92.25 77 ALA A O 1
ATOM 570 N N . ILE A 1 78 ? -2.859 -7.523 -13.120 1.00 94.06 78 ILE A N 1
ATOM 571 C CA . ILE A 1 78 ? -2.780 -8.028 -11.740 1.00 94.06 78 ILE A CA 1
ATOM 572 C C . ILE A 1 78 ? -2.720 -6.865 -10.740 1.00 94.06 78 ILE A C 1
ATOM 574 O O . ILE A 1 78 ? -3.247 -6.968 -9.633 1.00 94.06 78 ILE A O 1
ATOM 578 N N . THR A 1 79 ? -2.138 -5.722 -11.124 1.00 93.31 79 THR A N 1
ATOM 579 C CA . THR A 1 79 ? -2.004 -4.536 -10.261 1.00 93.31 79 THR A CA 1
ATOM 580 C C . THR A 1 79 ? -3.330 -4.080 -9.612 1.00 93.31 79 THR A C 1
ATOM 582 O O . THR A 1 79 ? -3.318 -3.820 -8.406 1.00 93.31 79 THR A O 1
ATOM 58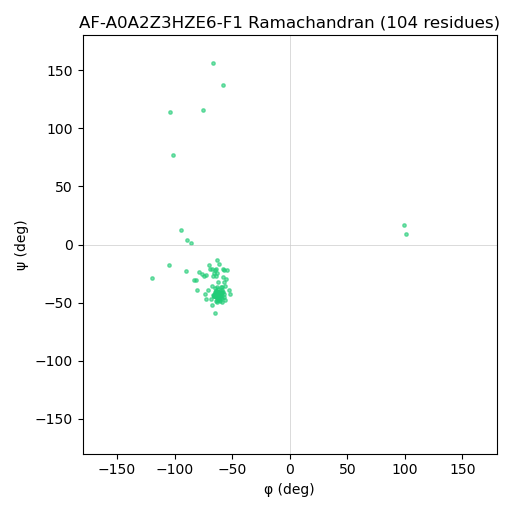5 N N . PRO A 1 80 ? -4.486 -4.039 -10.315 1.00 95.88 80 PRO A N 1
ATOM 586 C CA . PRO A 1 80 ? -5.782 -3.702 -9.719 1.00 95.88 80 PRO A CA 1
ATOM 587 C C . PRO A 1 80 ? -6.188 -4.573 -8.527 1.00 95.88 80 PRO A C 1
ATOM 589 O O . PRO A 1 80 ? -6.857 -4.075 -7.627 1.00 95.88 80 PRO A O 1
ATOM 592 N N . ILE A 1 81 ? -5.755 -5.837 -8.469 1.00 97.62 81 ILE A N 1
ATOM 593 C CA . ILE A 1 81 ? -6.062 -6.744 -7.350 1.00 97.62 81 ILE A CA 1
ATOM 594 C C . ILE A 1 81 ? -5.478 -6.190 -6.047 1.00 97.62 81 ILE A C 1
ATOM 596 O O . ILE A 1 81 ? -6.163 -6.137 -5.026 1.00 97.62 81 ILE A O 1
ATOM 600 N N . GLY A 1 82 ? -4.236 -5.699 -6.088 1.00 97.12 82 GLY A N 1
ATOM 601 C CA . GLY A 1 82 ? -3.627 -5.027 -4.940 1.00 97.12 82 GLY A CA 1
ATOM 602 C C . GLY A 1 82 ? -4.366 -3.739 -4.558 1.00 97.12 82 GLY A C 1
ATOM 603 O O . GLY A 1 82 ? -4.565 -3.473 -3.376 1.00 97.12 82 GLY A O 1
ATOM 604 N N . GLY A 1 83 ? -4.861 -2.994 -5.552 1.00 97.56 83 GLY A N 1
ATOM 605 C CA . GLY A 1 83 ? -5.710 -1.817 -5.343 1.00 97.56 83 GLY A CA 1
ATOM 606 C C . GLY A 1 83 ? -7.016 -2.133 -4.607 1.00 97.56 83 GLY A C 1
ATOM 607 O O . GLY A 1 83 ? -7.386 -1.428 -3.672 1.00 97.56 83 GLY A O 1
ATOM 608 N N . VAL A 1 84 ? -7.690 -3.226 -4.970 1.00 98.44 84 VAL A N 1
ATOM 609 C CA . VAL A 1 84 ? -8.907 -3.684 -4.281 1.00 98.44 84 VAL A CA 1
ATOM 610 C C . VAL A 1 84 ? -8.607 -4.071 -2.832 1.00 98.44 84 VAL A C 1
ATOM 612 O O . VAL A 1 84 ? -9.360 -3.698 -1.935 1.00 98.44 84 VAL A O 1
ATOM 615 N N . LEU A 1 85 ? -7.486 -4.752 -2.573 1.00 98.38 85 LEU A N 1
ATOM 616 C CA . LEU A 1 85 ? -7.067 -5.071 -1.204 1.00 98.38 85 LEU A CA 1
ATOM 617 C C . LEU A 1 85 ? -6.837 -3.807 -0.369 1.00 98.38 85 LEU A C 1
ATOM 619 O O . LEU A 1 85 ? -7.271 -3.753 0.779 1.00 98.38 85 LEU A O 1
ATOM 623 N N . PHE A 1 86 ? -6.237 -2.761 -0.941 1.00 98.38 86 PHE A N 1
ATOM 624 C CA . PHE A 1 86 ? -6.113 -1.476 -0.254 1.00 98.38 86 PHE A CA 1
ATOM 625 C C . PHE A 1 86 ? -7.468 -0.887 0.136 1.00 98.38 86 PHE A C 1
ATOM 627 O O . PHE A 1 86 ? -7.639 -0.469 1.281 1.00 98.38 86 PHE A O 1
ATOM 634 N N . LEU A 1 87 ? -8.444 -0.894 -0.778 1.00 98.31 87 LEU A N 1
ATOM 635 C CA . LEU A 1 87 ? -9.797 -0.405 -0.495 1.00 98.31 87 LEU A CA 1
ATOM 636 C C . LEU A 1 87 ? -10.459 -1.193 0.640 1.00 98.31 87 LEU A C 1
ATOM 638 O O . LEU A 1 87 ? -11.052 -0.592 1.535 1.00 98.31 87 LEU A O 1
ATOM 642 N N . ILE A 1 88 ? -10.312 -2.521 0.646 1.00 98.44 88 ILE A N 1
ATOM 643 C CA . ILE A 1 88 ? -10.824 -3.376 1.725 1.00 98.44 88 ILE A CA 1
ATOM 644 C C . ILE A 1 88 ? -10.150 -3.026 3.058 1.00 98.44 88 ILE A C 1
ATOM 646 O O . ILE A 1 88 ? -10.839 -2.884 4.066 1.00 98.44 88 ILE A O 1
ATOM 650 N N . GLY A 1 89 ? -8.828 -2.826 3.069 1.00 98.00 89 GLY A N 1
ATOM 651 C CA . GLY A 1 89 ? -8.086 -2.424 4.267 1.00 98.00 89 GLY A CA 1
ATOM 652 C C . GLY A 1 89 ? -8.570 -1.092 4.847 1.00 98.00 89 GLY A C 1
ATOM 653 O O . GLY A 1 89 ? -8.831 -1.002 6.047 1.00 98.00 89 GLY A O 1
ATOM 654 N N . TRP A 1 90 ? -8.768 -0.077 4.001 1.00 98.12 90 TRP A N 1
ATOM 655 C CA . TRP A 1 90 ? -9.290 1.228 4.422 1.00 98.12 90 TRP A CA 1
ATOM 656 C C . TRP A 1 90 ? -10.732 1.150 4.928 1.00 98.12 90 TRP A C 1
ATOM 658 O O . TRP A 1 90 ? -11.038 1.706 5.984 1.00 98.12 90 TRP A O 1
ATOM 668 N N . ALA A 1 91 ? -11.606 0.423 4.226 1.00 97.94 91 ALA A N 1
ATOM 669 C CA . ALA A 1 91 ? -12.981 0.199 4.666 1.00 97.94 91 ALA A CA 1
ATOM 670 C C . ALA A 1 91 ? -13.021 -0.510 6.030 1.00 97.94 91 ALA A C 1
ATOM 672 O O . ALA A 1 91 ? -13.786 -0.125 6.916 1.00 97.94 91 ALA A O 1
ATOM 673 N N . TRP A 1 92 ? -12.155 -1.506 6.232 1.00 97.75 92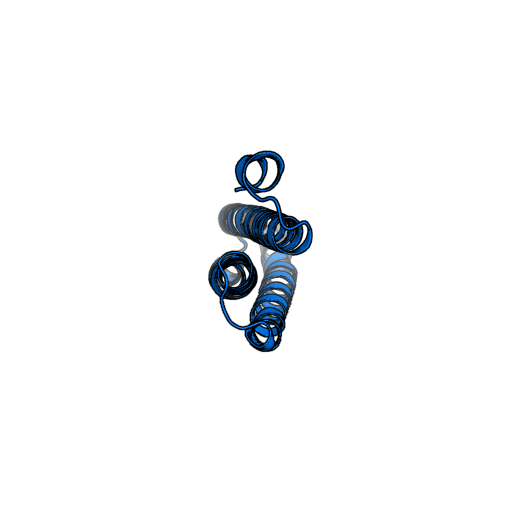 TRP A N 1
ATOM 674 C CA . TRP A 1 92 ? -12.052 -2.221 7.499 1.00 97.75 92 TRP A CA 1
ATOM 675 C C . TRP A 1 92 ? -11.565 -1.324 8.641 1.00 97.75 92 TRP A C 1
ATOM 677 O O . TRP A 1 92 ? -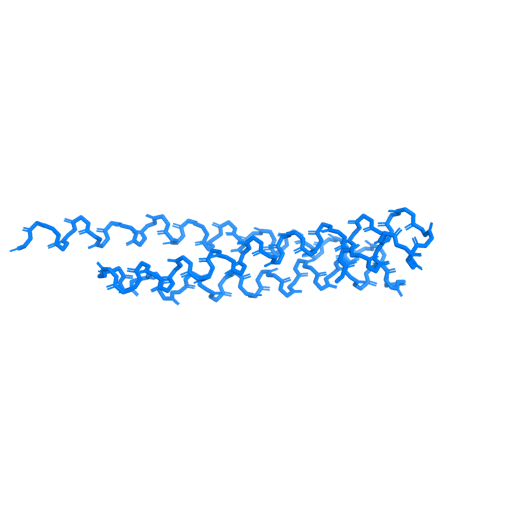12.104 -1.377 9.751 1.00 97.75 92 TRP A O 1
ATOM 687 N N . LEU A 1 93 ? -10.573 -0.471 8.375 1.00 95.56 93 LEU A N 1
ATOM 688 C CA . LEU A 1 93 ? -10.060 0.486 9.352 1.00 95.56 93 LEU A CA 1
ATOM 689 C C . LEU A 1 93 ? -11.145 1.488 9.776 1.00 95.56 93 LEU A C 1
ATOM 691 O O . LEU A 1 93 ? -11.336 1.716 10.969 1.00 95.56 93 LEU A O 1
ATOM 695 N N . ALA A 1 94 ? -11.920 2.001 8.815 1.00 95.75 94 ALA A N 1
ATOM 696 C CA . ALA A 1 94 ? -13.042 2.902 9.074 1.00 95.75 94 ALA A CA 1
ATOM 697 C C . ALA A 1 94 ? -14.144 2.245 9.925 1.00 95.75 94 ALA A C 1
ATOM 699 O O . ALA A 1 94 ? -14.670 2.860 10.849 1.00 95.75 94 ALA A O 1
ATOM 700 N N . VAL A 1 95 ? -14.475 0.974 9.667 1.00 95.62 95 VAL A N 1
ATOM 701 C CA . VAL A 1 95 ? -15.440 0.227 10.494 1.00 95.62 95 VAL A CA 1
ATOM 702 C C . VAL A 1 95 ? -14.895 -0.033 11.900 1.00 95.62 95 VAL A C 1
ATOM 704 O O . VAL A 1 95 ? -15.658 0.017 12.865 1.00 95.62 95 VAL A O 1
ATOM 707 N N . SER A 1 96 ? -13.589 -0.280 12.029 1.00 93.94 96 SER A N 1
ATOM 708 C CA . SER A 1 96 ? -12.934 -0.539 13.317 1.00 93.94 96 SER A CA 1
ATOM 709 C C . SER A 1 96 ? -12.939 0.683 14.239 1.00 93.94 96 SER A C 1
ATOM 711 O O . SER A 1 96 ? -12.985 0.514 15.452 1.00 93.94 96 SER A O 1
ATOM 713 N N . ALA A 1 97 ? -12.972 1.904 13.695 1.00 90.62 97 ALA A N 1
ATOM 714 C CA . ALA A 1 97 ? -13.070 3.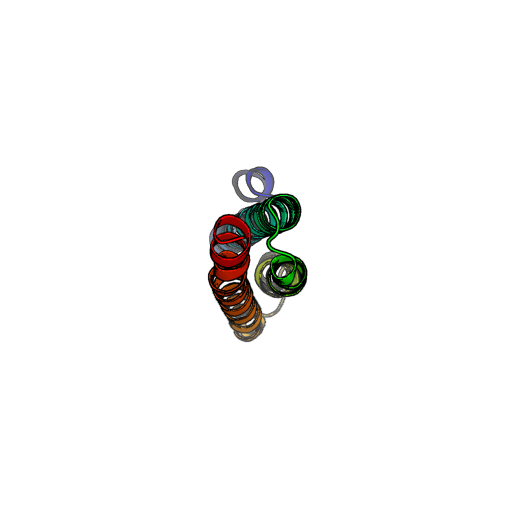130 14.492 1.00 90.62 97 ALA A CA 1
ATOM 715 C C . ALA A 1 97 ? -14.326 3.172 15.387 1.00 90.62 97 ALA A C 1
ATOM 717 O O . ALA A 1 97 ? -14.277 3.721 16.480 1.00 90.62 97 ALA A O 1
ATOM 718 N N . ARG A 1 98 ? -15.414 2.489 14.996 1.00 92.38 98 ARG A N 1
ATOM 719 C CA . ARG A 1 98 ? -16.648 2.363 15.801 1.00 92.38 98 ARG A CA 1
ATOM 720 C C . ARG A 1 98 ? -16.449 1.623 17.128 1.00 92.38 98 ARG A C 1
ATOM 722 O O . ARG A 1 98 ? -17.370 1.557 17.939 1.00 92.38 98 ARG A O 1
ATOM 729 N N . ASP A 1 99 ? -15.318 0.948 17.315 1.00 90.06 99 ASP A N 1
ATOM 730 C CA . ASP A 1 99 ? -14.981 0.312 18.589 1.00 90.06 99 ASP A CA 1
ATOM 731 C C . ASP A 1 99 ? -14.559 1.353 19.640 1.00 90.06 99 ASP A C 1
ATOM 733 O O . ASP A 1 99 ? -14.797 1.135 20.827 1.00 90.06 99 ASP A O 1
ATOM 737 N N . LEU A 1 100 ? -14.020 2.500 19.212 1.00 88.81 100 LEU A N 1
ATOM 738 C CA . LEU A 1 100 ? -13.645 3.599 20.104 1.00 88.81 100 LEU A CA 1
ATOM 739 C C . LEU A 1 100 ? -14.887 4.248 20.727 1.00 88.81 100 LEU A C 1
ATOM 741 O O . LEU A 1 100 ? -14.976 4.325 21.947 1.00 88.81 100 LEU A O 1
ATOM 745 N N . ASP A 1 101 ? -15.910 4.555 19.920 1.00 86.94 101 ASP A N 1
ATOM 746 C CA . ASP A 1 101 ? -17.178 5.135 20.404 1.00 86.94 101 ASP A CA 1
ATOM 747 C C . ASP A 1 101 ? -17.855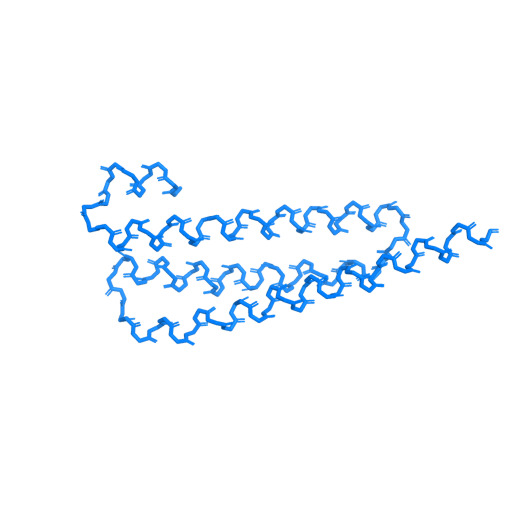 4.263 21.480 1.00 86.94 101 ASP A C 1
ATOM 749 O O . ASP A 1 101 ? -18.480 4.751 22.425 1.00 86.94 101 ASP A O 1
ATOM 753 N N . ARG A 1 102 ? -17.734 2.934 21.346 1.00 79.19 102 ARG A N 1
ATOM 754 C CA . ARG A 1 102 ? -18.272 1.972 22.323 1.00 79.19 102 ARG A CA 1
ATOM 755 C C . ARG A 1 102 ? -17.485 1.938 23.624 1.00 79.19 102 ARG A C 1
ATOM 757 O O . ARG A 1 102 ? -18.039 1.511 24.634 1.00 79.19 102 ARG A O 1
ATOM 764 N N . THR A 1 103 ? -16.209 2.292 23.568 1.00 75.81 103 THR A N 1
ATOM 765 C CA . THR A 1 103 ? -15.319 2.300 24.727 1.00 75.81 103 THR A CA 1
ATOM 766 C C . THR A 1 103 ? -15.544 3.568 25.545 1.00 75.81 103 THR A C 1
ATOM 768 O O . THR A 1 103 ? -15.662 3.461 26.756 1.00 75.81 103 THR A O 1
ATOM 771 N N . ASP A 1 104 ? -15.753 4.717 24.893 1.00 74.69 104 ASP A N 1
ATOM 772 C CA . ASP A 1 104 ? -16.052 6.000 25.557 1.00 74.69 104 ASP A CA 1
ATOM 773 C C . ASP A 1 104 ? -17.443 6.052 26.217 1.00 74.69 104 ASP A C 1
ATOM 775 O O . ASP A 1 104 ? -17.693 6.867 27.101 1.00 74.69 104 ASP A O 1
ATOM 779 N N . SER A 1 105 ? -18.369 5.185 25.794 1.00 74.62 105 SER A N 1
ATOM 780 C CA . SER A 1 105 ? -19.732 5.108 26.348 1.00 74.62 105 SER A CA 1
ATOM 781 C C . SER A 1 105 ? -19.857 4.216 27.598 1.00 74.62 105 SER A C 1
ATOM 783 O O . SER A 1 105 ? -20.976 3.995 28.065 1.00 74.62 105 SER A O 1
ATOM 785 N N . ARG A 1 106 ? -18.758 3.630 28.090 1.00 60.31 106 ARG A N 1
ATOM 786 C CA . ARG A 1 106 ? -18.721 2.720 29.250 1.00 60.31 106 ARG A CA 1
ATOM 787 C C . ARG A 1 106 ? -17.984 3.349 30.419 1.00 60.31 106 ARG A C 1
ATOM 789 O O . ARG A 1 106 ? -18.435 3.093 31.555 1.00 60.31 106 ARG A O 1
#

Secondary structure (DSSP, 8-state):
-HHHHHHT---HHHHHHHHHHHHHHHHHHHHHHHHHHHHHTT-GGGGGHHHHHHHHHHHHHHHHHHHHTT--GGGGGTHHHHHHHHHHHHHHHHHHTHHHHHHHT-

Sequence (106 aa):
MGAFAAHAVKDPKAAEWIRTGSQYAFCHTMATFASAALMGMGAPRARFAPAFFLTGSVIFAGTLYAMAFGAPRWLGAITPIGGVLFLIGWAWLAVSARDLDRTDSR

Solvent-accessible surface area (backbone atoms only — not comparable to full-atom values): 5201 Å² total; per-residue (Å²): 103,58,70,52,25,74,74,72,43,85,50,67,65,34,21,47,29,34,38,53,20,49,52,53,36,50,54,32,51,52,50,32,53,51,26,54,52,40,36,76,68,55,11,69,65,14,69,57,23,37,59,28,22,53,55,13,28,51,43,27,20,47,40,29,40,41,38,44,75,70,42,66,73,72,51,61,73,52,26,57,58,13,52,52,29,38,52,53,16,53,53,44,39,60,60,18,51,61,38,37,64,60,56,78,76,108

InterPro domains:
  IPR006696 Protein of unknown function DUF423 [PF04241] (1-83)
  IPR006696 Protein of unknown function DUF423 [PTHR43461] (1-94)

Radius of gyration: 16.71 Å; Cα contacts (8 Å, |Δi|>4): 142; chains: 1; bounding box: 39×18×49 Å

pLDDT: mean 93.15, std 7.15, range [60.31, 98.44]

Organism: NCBI:txid2201350